Protein AF-A0AA39NWM5-F1 (afdb_monomer_lite)

InterPro domains:
  IPR001841 Zinc finger, RING-type [PF13639] (29-57)
  IPR001841 Zinc finger, RING-type [PS50089] (33-57)
  IPR013083 Zinc finger, RING/FYVE/PHD-type [G3DSA:3.30.40.10] (10-92)
  IPR017907 Zinc finger, RING-type, conserved site [PS00518] (34-43)

Sequence (92 aa):
MSAHAGDKLLNSLLKAYHADLECPMVAAHVCVPCGHSFCGECLSQWVEVKRDCPSCRGKLNSPRMMPNVDTHLEQLARTKGNQEWKAWEARK

Secondary structure (DSSP, 8-state):
--SHHHHHHHHHHHHHHHHHHS-TTTSEEEPTTT--EEEHHHHHHHHHH-SB-TTT-PBP--SSPEE-HHHHHHHHIIIIIHHHHHHHHTT-

Foldseek 3Di:
DPPPPVVVVVVVVVVVVCVQFVPLQRFWFAAPPPGDTDGSVVVLVVCVPDQADPPPRHGGPDPDTGGDVVVVVVVCCVPVVVVVVVVVVVVD

Radius of gyration: 17.6 Å; chains: 1; bounding box: 49×24×50 Å

Organism: NCBI:txid153914

pLDDT: mean 72.66, std 11.86, range [41.94, 93.81]

Structure (mmCIF, N/CA/C/O backbone):
data_AF-A0AA39NWM5-F1
#
_entry.id   AF-A0AA39NWM5-F1
#
loop_
_atom_site.group_PDB
_atom_site.id
_atom_site.type_symbol
_atom_site.label_atom_id
_atom_site.label_alt_id
_atom_site.label_comp_id
_atom_site.label_asym_id
_atom_site.label_entity_id
_atom_site.label_seq_id
_atom_site.pdbx_PDB_ins_code
_atom_site.Cartn_x
_atom_site.Cartn_y
_atom_site.Cartn_z
_atom_site.occupancy
_atom_site.B_iso_or_equiv
_atom_site.auth_seq_id
_atom_site.auth_comp_id
_atom_site.auth_asym_id
_atom_site.auth_atom_id
_atom_site.pdbx_PDB_model_num
ATOM 1 N N . MET A 1 1 ? 33.426 -18.072 -14.284 1.00 41.94 1 MET A N 1
ATOM 2 C CA . MET A 1 1 ? 33.362 -16.976 -13.286 1.00 41.94 1 MET A CA 1
ATOM 3 C C . MET A 1 1 ? 32.143 -16.077 -13.559 1.00 41.94 1 MET A C 1
ATOM 5 O O . MET A 1 1 ? 32.319 -14.944 -13.977 1.00 41.94 1 MET A O 1
ATOM 9 N N . SER A 1 2 ? 30.903 -16.570 -13.394 1.00 50.06 2 SER A N 1
ATOM 10 C CA . SER A 1 2 ? 29.692 -15.881 -13.911 1.00 50.06 2 SER A CA 1
ATOM 11 C C . SER A 1 2 ? 28.526 -15.746 -12.906 1.00 50.06 2 SER A C 1
ATOM 13 O O . SER A 1 2 ? 27.439 -15.333 -13.281 1.00 50.06 2 SER A O 1
ATOM 15 N N . ALA A 1 3 ? 28.731 -16.039 -11.615 1.00 53.50 3 ALA A N 1
ATOM 16 C CA . ALA A 1 3 ? 27.658 -15.956 -10.609 1.00 53.50 3 ALA A CA 1
ATOM 17 C C . ALA A 1 3 ? 27.410 -14.528 -10.060 1.00 53.50 3 ALA A C 1
ATOM 19 O O . ALA A 1 3 ? 26.309 -14.200 -9.644 1.00 53.50 3 ALA A O 1
ATOM 20 N N . HIS A 1 4 ? 28.401 -13.631 -10.108 1.00 54.28 4 HIS A N 1
ATOM 21 C CA . HIS A 1 4 ? 28.343 -12.348 -9.387 1.00 54.28 4 HIS A CA 1
ATOM 22 C C . HIS A 1 4 ? 27.488 -11.239 -10.023 1.00 54.28 4 HIS A C 1
ATOM 24 O O . HIS A 1 4 ? 27.234 -10.227 -9.369 1.00 54.28 4 HIS A O 1
ATOM 30 N N . ALA A 1 5 ? 27.087 -11.369 -11.289 1.00 55.25 5 ALA A N 1
ATOM 31 C CA . ALA A 1 5 ? 26.322 -10.323 -11.975 1.00 55.25 5 ALA A CA 1
ATOM 32 C C . ALA A 1 5 ? 24.823 -10.379 -11.628 1.00 55.25 5 ALA A C 1
ATOM 34 O O . ALA A 1 5 ? 24.223 -9.338 -11.359 1.00 55.25 5 ALA A O 1
ATOM 35 N N . GLY A 1 6 ? 24.244 -11.586 -11.564 1.00 58.16 6 GLY A N 1
ATOM 36 C CA . GLY A 1 6 ? 22.835 -11.796 -11.210 1.00 58.16 6 GLY A CA 1
ATOM 37 C C . GLY A 1 6 ? 22.526 -11.392 -9.768 1.00 58.16 6 GLY A C 1
ATOM 38 O O . GLY A 1 6 ? 21.563 -10.668 -9.522 1.00 58.16 6 GLY A O 1
ATOM 39 N N . ASP A 1 7 ? 23.412 -11.743 -8.834 1.00 70.25 7 ASP A N 1
ATOM 40 C CA . ASP A 1 7 ? 23.245 -11.418 -7.413 1.00 70.25 7 ASP A CA 1
ATOM 41 C C . ASP A 1 7 ? 23.305 -9.910 -7.148 1.00 70.25 7 ASP A C 1
ATOM 43 O O . ASP A 1 7 ? 22.605 -9.386 -6.282 1.00 70.25 7 ASP A O 1
ATOM 47 N N . LYS A 1 8 ? 24.125 -9.171 -7.903 1.00 70.56 8 LYS A N 1
ATOM 48 C CA . LYS A 1 8 ? 24.207 -7.709 -7.778 1.00 70.56 8 LYS A CA 1
ATOM 49 C C . LYS A 1 8 ? 22.944 -7.024 -8.287 1.00 70.56 8 LYS A C 1
ATOM 51 O O . LYS A 1 8 ? 22.472 -6.094 -7.638 1.00 70.56 8 LYS A O 1
ATOM 56 N N . LEU A 1 9 ? 22.394 -7.480 -9.414 1.00 73.00 9 LEU A N 1
ATOM 57 C CA . LEU A 1 9 ? 21.142 -6.945 -9.949 1.00 73.00 9 LEU A CA 1
ATOM 58 C C . LEU A 1 9 ? 19.979 -7.230 -8.996 1.00 73.00 9 LEU A C 1
ATOM 60 O O . LEU A 1 9 ? 19.243 -6.309 -8.656 1.00 73.00 9 LEU A O 1
ATOM 64 N N . LEU A 1 10 ? 19.865 -8.468 -8.508 1.00 74.00 10 LEU A N 1
ATOM 65 C CA . LEU A 1 10 ? 18.835 -8.859 -7.549 1.00 74.00 10 LEU A CA 1
ATOM 66 C C . LEU A 1 10 ? 18.909 -8.019 -6.269 1.00 74.00 10 LEU A C 1
ATOM 68 O O . LEU A 1 10 ? 17.899 -7.476 -5.839 1.00 74.00 10 LEU A O 1
ATOM 72 N N . ASN A 1 11 ? 20.099 -7.836 -5.696 1.00 74.06 11 ASN A N 1
ATOM 73 C CA . ASN A 1 11 ? 20.267 -7.022 -4.490 1.00 74.06 11 ASN A CA 1
ATOM 74 C C . ASN A 1 11 ? 19.965 -5.534 -4.721 1.00 74.06 11 ASN A C 1
ATOM 76 O O . ASN A 1 11 ? 19.396 -4.879 -3.850 1.00 74.06 11 ASN A O 1
ATOM 80 N N . SER A 1 12 ? 20.325 -4.985 -5.883 1.00 71.94 12 SER A N 1
ATOM 81 C CA . SER A 1 12 ? 19.985 -3.604 -6.244 1.00 71.94 12 SER A CA 1
ATOM 82 C C . SER A 1 12 ? 18.488 -3.419 -6.479 1.00 71.94 12 SER A C 1
ATOM 84 O O . SER A 1 12 ? 17.939 -2.386 -6.099 1.00 71.94 12 SER A O 1
ATOM 86 N N . LEU A 1 13 ? 17.820 -4.416 -7.068 1.00 70.12 13 LEU A N 1
ATOM 87 C CA . LEU A 1 13 ? 16.366 -4.440 -7.182 1.00 70.12 13 LEU A CA 1
ATOM 88 C C . LEU A 1 13 ? 15.752 -4.485 -5.787 1.00 70.12 13 LEU A C 1
ATOM 90 O O . LEU A 1 13 ? 15.068 -3.540 -5.426 1.00 70.12 13 LEU A O 1
ATOM 94 N N . LEU A 1 14 ? 16.081 -5.482 -4.963 1.00 72.44 14 LEU A N 1
ATOM 95 C CA . LEU A 1 14 ? 15.556 -5.608 -3.600 1.00 72.44 14 LEU A CA 1
ATOM 96 C C . LEU A 1 14 ? 15.722 -4.315 -2.787 1.00 72.44 14 LEU A C 1
ATOM 98 O O . LEU A 1 14 ? 14.774 -3.882 -2.146 1.00 72.44 14 LEU A O 1
ATOM 102 N N . LYS A 1 15 ? 16.871 -3.635 -2.866 1.00 74.31 15 LYS A N 1
ATOM 103 C CA . LYS A 1 15 ? 17.069 -2.333 -2.204 1.00 74.31 15 LYS A CA 1
ATOM 104 C C . LYS A 1 15 ? 16.123 -1.236 -2.700 1.00 74.31 15 LYS A C 1
ATOM 106 O O . LYS A 1 15 ? 15.632 -0.465 -1.885 1.00 74.31 15 LYS A O 1
ATOM 111 N N . ALA A 1 16 ? 15.880 -1.155 -4.008 1.00 68.31 16 ALA A N 1
ATOM 112 C CA . ALA A 1 16 ? 14.915 -0.209 -4.567 1.00 68.31 16 ALA A CA 1
ATOM 113 C C . ALA A 1 16 ? 13.484 -0.545 -4.115 1.00 68.31 16 ALA A C 1
ATOM 115 O O . ALA A 1 16 ? 12.772 0.339 -3.660 1.00 68.31 16 ALA A O 1
ATOM 116 N N . TYR A 1 17 ? 13.121 -1.833 -4.133 1.00 67.25 17 TYR A N 1
ATOM 117 C CA . TYR A 1 17 ? 11.846 -2.315 -3.597 1.00 67.25 17 TYR A CA 1
ATOM 118 C C . TYR A 1 17 ? 11.678 -1.916 -2.124 1.00 67.25 17 TYR A C 1
ATOM 120 O O . TYR A 1 17 ? 10.654 -1.361 -1.756 1.00 67.25 17 TYR A O 1
ATOM 128 N N . HIS A 1 18 ? 12.680 -2.140 -1.271 1.00 67.81 18 HIS A N 1
ATOM 129 C CA . HIS A 1 18 ? 12.611 -1.752 0.141 1.00 67.81 18 HIS A CA 1
ATOM 130 C C . HIS A 1 18 ? 12.358 -0.249 0.326 1.00 67.81 18 HIS A C 1
ATOM 132 O O . HIS A 1 18 ? 11.473 0.117 1.092 1.00 67.81 18 HIS A O 1
ATOM 138 N N . ALA A 1 19 ? 13.047 0.613 -0.425 1.00 65.69 19 ALA A N 1
ATOM 139 C CA . ALA A 1 19 ? 12.848 2.060 -0.338 1.00 65.69 19 ALA A CA 1
ATOM 140 C C . ALA A 1 19 ? 11.424 2.501 -0.737 1.00 65.69 19 ALA A C 1
ATOM 142 O O . ALA A 1 19 ? 10.849 3.382 -0.098 1.00 65.69 19 ALA A O 1
ATOM 143 N N . ASP A 1 20 ? 10.840 1.865 -1.756 1.00 62.19 20 ASP A N 1
ATOM 144 C CA . ASP A 1 20 ? 9.496 2.192 -2.246 1.00 62.19 20 ASP A CA 1
ATOM 145 C C . ASP A 1 20 ? 8.383 1.618 -1.344 1.00 62.19 20 ASP A C 1
ATOM 147 O O . ASP A 1 20 ? 7.298 2.193 -1.239 1.00 62.19 20 ASP A O 1
ATOM 151 N N . LEU A 1 21 ? 8.660 0.508 -0.652 1.00 62.50 21 LEU A N 1
ATOM 152 C CA . LEU A 1 21 ? 7.736 -0.166 0.267 1.00 62.50 21 LEU A CA 1
ATOM 153 C C . LEU A 1 21 ? 7.806 0.362 1.710 1.00 62.50 21 LEU A C 1
ATOM 155 O O . LEU A 1 21 ? 6.858 0.182 2.472 1.00 62.50 21 LEU A O 1
ATOM 159 N N . GLU A 1 22 ? 8.902 1.017 2.094 1.00 60.75 22 GLU A N 1
ATOM 160 C CA . GLU A 1 22 ? 9.076 1.639 3.412 1.00 60.75 22 GLU A CA 1
ATOM 161 C C . GLU A 1 22 ? 8.393 3.007 3.523 1.00 60.75 22 GLU A C 1
ATOM 163 O O . GLU A 1 22 ? 8.279 3.534 4.628 1.00 60.75 22 GLU A O 1
ATOM 168 N N . CYS A 1 23 ? 7.901 3.579 2.415 1.00 57.91 23 CYS A N 1
ATOM 169 C CA . CYS A 1 23 ? 7.135 4.820 2.437 1.00 57.91 23 CYS A CA 1
ATOM 170 C C . CYS A 1 23 ? 5.647 4.538 2.736 1.00 57.91 23 CYS A C 1
ATOM 172 O O . CYS A 1 23 ? 4.910 4.119 1.835 1.00 57.91 23 CYS A O 1
ATOM 174 N N . PRO A 1 24 ? 5.140 4.842 3.950 1.00 53.97 24 PRO A N 1
ATOM 175 C CA . PRO A 1 24 ? 3.754 4.544 4.334 1.00 53.97 24 PRO A CA 1
ATOM 176 C C . PRO A 1 24 ? 2.724 5.337 3.515 1.00 53.97 24 PRO A C 1
ATOM 178 O O . PRO A 1 24 ? 1.541 5.009 3.510 1.00 53.97 24 PRO A O 1
ATOM 181 N N . MET A 1 25 ? 3.179 6.387 2.825 1.00 54.25 25 MET A N 1
ATOM 182 C CA . MET A 1 25 ? 2.347 7.336 2.091 1.00 54.25 25 MET A CA 1
ATOM 183 C C . MET A 1 25 ? 2.087 6.926 0.636 1.00 54.25 25 MET A C 1
ATOM 185 O O . MET A 1 25 ? 1.093 7.357 0.061 1.00 54.25 25 MET A O 1
ATOM 189 N N . VAL A 1 26 ? 2.965 6.123 0.021 1.00 55.56 26 VAL A N 1
ATOM 190 C CA . VAL A 1 26 ? 2.964 5.934 -1.446 1.00 55.56 26 VAL A CA 1
ATOM 191 C C . VAL A 1 26 ? 2.482 4.544 -1.862 1.00 55.56 26 VAL A C 1
ATOM 193 O O . VAL A 1 26 ? 1.846 4.406 -2.908 1.00 55.56 26 VAL A O 1
ATOM 196 N N . ALA A 1 27 ? 2.711 3.514 -1.046 1.00 65.06 27 ALA A N 1
ATOM 197 C CA . ALA A 1 27 ? 2.266 2.166 -1.372 1.00 65.06 27 ALA A CA 1
ATOM 198 C C . ALA A 1 27 ? 0.822 1.916 -0.900 1.00 65.06 27 ALA A C 1
ATOM 200 O O . ALA A 1 27 ? 0.460 2.164 0.256 1.00 65.06 27 ALA A O 1
ATOM 201 N N . ALA A 1 28 ? -0.018 1.377 -1.790 1.00 70.69 28 ALA A N 1
ATOM 202 C CA . ALA A 1 28 ? -1.264 0.746 -1.366 1.00 70.69 28 ALA A CA 1
ATOM 203 C C . ALA A 1 28 ? -0.930 -0.403 -0.401 1.00 70.69 28 ALA A C 1
ATOM 205 O O . ALA A 1 28 ? 0.068 -1.084 -0.596 1.00 70.69 28 ALA A O 1
ATOM 206 N N . HIS A 1 29 ? -1.736 -0.621 0.633 1.00 79.50 29 HIS A N 1
ATOM 207 C CA . HIS A 1 29 ? -1.532 -1.669 1.627 1.00 79.50 29 HIS A CA 1
ATOM 208 C C . HIS A 1 29 ? -2.674 -2.677 1.604 1.00 79.50 29 HIS A C 1
ATOM 210 O O . HIS A 1 29 ? -3.842 -2.304 1.498 1.00 79.50 29 HIS A O 1
ATOM 216 N N . VAL A 1 30 ? -2.323 -3.951 1.750 1.00 81.25 30 VAL A N 1
ATOM 217 C CA . VAL A 1 30 ? -3.234 -5.093 1.720 1.00 81.25 30 VAL A CA 1
ATOM 218 C C . VAL A 1 30 ? -3.672 -5.461 3.139 1.00 81.25 30 VAL A C 1
ATOM 220 O O . VAL A 1 30 ? -2.853 -5.661 4.039 1.00 81.25 30 VAL A O 1
ATOM 223 N N . CYS A 1 31 ? -4.981 -5.607 3.333 1.00 83.06 31 CYS A N 1
ATOM 224 C CA . CYS A 1 31 ? -5.582 -6.155 4.543 1.00 83.06 31 CYS A CA 1
ATOM 225 C C . CYS A 1 31 ? -5.403 -7.676 4.591 1.00 83.06 31 CYS A C 1
ATOM 227 O O . CYS A 1 31 ? -5.962 -8.400 3.770 1.00 83.06 31 CYS A O 1
ATOM 229 N N . VAL A 1 32 ? -4.699 -8.190 5.597 1.00 78.31 32 VAL A N 1
ATOM 230 C CA . VAL A 1 32 ? -4.558 -9.638 5.821 1.00 78.31 32 VAL A CA 1
ATOM 231 C C . VAL A 1 32 ? -5.591 -10.096 6.858 1.00 78.31 32 VAL A C 1
ATOM 233 O O . VAL A 1 32 ? -5.638 -9.500 7.937 1.00 78.31 32 VAL A O 1
ATOM 236 N N . PRO A 1 33 ? -6.396 -11.145 6.586 1.00 83.62 33 PRO A N 1
ATOM 237 C CA . PRO A 1 33 ? -6.253 -12.131 5.503 1.00 83.62 33 PRO A CA 1
ATOM 238 C C . PRO A 1 33 ? -7.135 -11.897 4.265 1.00 83.62 33 PRO A C 1
ATOM 240 O O . PRO A 1 33 ? -7.074 -12.687 3.331 1.00 83.62 33 PRO A O 1
ATOM 243 N N . CYS A 1 34 ? -7.989 -10.872 4.243 1.00 88.25 34 CYS A N 1
ATOM 244 C CA . CYS A 1 34 ? -9.029 -10.752 3.214 1.00 88.25 34 CYS A CA 1
ATOM 245 C C . CYS A 1 34 ? -8.545 -10.266 1.837 1.00 88.25 34 CYS A C 1
ATOM 247 O O . CYS A 1 34 ? -9.301 -10.373 0.879 1.00 88.25 34 CYS A O 1
ATOM 249 N N . GLY A 1 35 ? -7.334 -9.718 1.731 1.00 83.88 35 GLY A N 1
ATOM 250 C CA . GLY A 1 35 ? -6.732 -9.290 0.467 1.00 83.88 35 GLY A CA 1
ATOM 251 C C . GLY A 1 35 ? -7.196 -7.926 -0.058 1.00 83.88 35 GLY A C 1
ATOM 252 O O . GLY A 1 35 ? -6.760 -7.521 -1.128 1.00 83.88 35 GLY A O 1
ATOM 253 N N . HIS A 1 36 ? -8.053 -7.192 0.660 1.00 87.44 36 HIS A N 1
ATOM 254 C CA . HIS A 1 36 ? -8.498 -5.866 0.213 1.00 87.44 36 HIS A CA 1
ATOM 255 C C . HIS A 1 36 ? -7.400 -4.811 0.373 1.00 87.44 36 HIS A C 1
ATOM 257 O O . HIS A 1 36 ? -6.827 -4.676 1.455 1.00 87.44 36 HIS A O 1
ATOM 263 N N . SER A 1 37 ? -7.170 -4.031 -0.681 1.00 84.94 37 SER A N 1
ATOM 264 C CA . SER A 1 37 ? -6.127 -3.004 -0.729 1.00 84.94 37 SER A CA 1
ATOM 265 C C . SER A 1 37 ? -6.691 -1.596 -0.564 1.00 84.94 37 SER A C 1
ATOM 267 O O . SER A 1 37 ? -7.741 -1.270 -1.112 1.00 84.94 37 SER A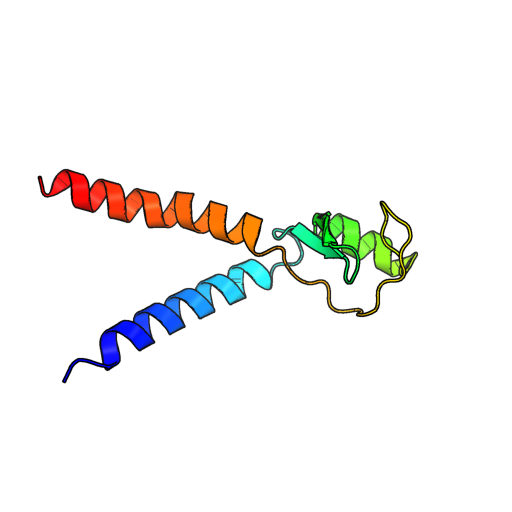 O 1
ATOM 269 N N . PHE A 1 38 ? -5.964 -0.745 0.155 1.00 83.31 38 PHE A N 1
ATOM 270 C CA . PHE A 1 38 ? -6.313 0.660 0.387 1.00 83.31 38 PHE A CA 1
ATOM 271 C C . PHE A 1 38 ? -5.059 1.530 0.330 1.00 83.31 38 PHE A C 1
ATOM 273 O O . PHE A 1 38 ? -3.947 1.013 0.405 1.00 83.31 38 PHE A O 1
ATOM 280 N N . CYS A 1 39 ? -5.210 2.852 0.226 1.00 82.81 39 CYS A N 1
ATOM 281 C CA . CYS A 1 39 ? -4.063 3.750 0.353 1.00 82.81 39 CYS A CA 1
ATOM 282 C C . CYS A 1 39 ? -3.406 3.585 1.738 1.00 82.81 39 CYS A C 1
ATOM 284 O O . CYS A 1 39 ? -4.106 3.325 2.723 1.00 82.81 39 CYS A O 1
ATOM 286 N N . GLY A 1 40 ? -2.076 3.691 1.818 1.00 78.75 40 GLY A N 1
ATOM 287 C CA . GLY A 1 40 ? -1.358 3.436 3.069 1.00 78.75 40 GLY A CA 1
ATOM 288 C C . GLY A 1 40 ? -1.756 4.370 4.203 1.00 78.75 40 GLY A C 1
ATOM 289 O O . GLY A 1 40 ? -2.014 3.906 5.310 1.00 78.75 40 GLY A O 1
ATOM 290 N N . GLU A 1 41 ? -1.952 5.653 3.910 1.00 81.06 41 GLU A N 1
ATOM 291 C CA . GLU A 1 41 ? -2.479 6.623 4.873 1.00 81.06 41 GLU A CA 1
ATOM 292 C C . GLU A 1 41 ? -3.895 6.249 5.346 1.00 81.06 41 GLU A C 1
ATOM 294 O O . GLU A 1 41 ? -4.152 6.153 6.545 1.00 81.06 41 GLU A O 1
ATOM 299 N N . CYS A 1 42 ? -4.792 5.951 4.404 1.00 85.00 42 CYS A N 1
ATOM 300 C CA . CYS A 1 42 ? -6.193 5.617 4.652 1.00 85.00 42 CYS A CA 1
ATOM 301 C C . CYS A 1 42 ? -6.327 4.413 5.589 1.00 85.00 42 CYS A C 1
ATOM 303 O O . CYS A 1 42 ? -7.128 4.415 6.525 1.00 85.00 42 CYS A O 1
ATOM 305 N N . LEU A 1 43 ? -5.549 3.359 5.322 1.00 84.88 43 LEU A N 1
ATOM 306 C CA . LEU A 1 43 ? -5.596 2.153 6.134 1.00 84.88 43 LEU A CA 1
ATOM 307 C C . LEU A 1 43 ? -4.897 2.362 7.478 1.00 84.88 43 LEU A C 1
ATOM 309 O O . LEU A 1 43 ? -5.397 1.842 8.467 1.00 84.88 43 LEU A O 1
ATOM 313 N N . SER A 1 44 ? -3.820 3.156 7.539 1.00 83.69 44 SER A N 1
ATOM 314 C CA . SER A 1 44 ? -3.137 3.504 8.796 1.00 83.69 44 SER A CA 1
ATOM 315 C C . SER A 1 44 ? -4.090 4.220 9.751 1.00 83.69 44 SER A C 1
ATOM 317 O O . SER A 1 44 ? -4.295 3.769 10.875 1.00 83.69 44 SER A O 1
ATOM 319 N N . GLN A 1 45 ? -4.768 5.263 9.261 1.00 87.12 45 GLN A N 1
ATOM 320 C CA . GLN A 1 45 ? -5.779 6.000 10.022 1.00 87.12 45 GLN A CA 1
ATOM 321 C C . GLN A 1 45 ? -6.931 5.092 10.469 1.00 87.12 45 GLN A C 1
ATOM 323 O O . GLN A 1 45 ? -7.421 5.198 11.592 1.00 87.12 45 GLN A O 1
ATOM 328 N N . TRP A 1 46 ? -7.371 4.165 9.611 1.00 90.00 46 TRP A N 1
ATOM 329 C CA . TRP A 1 46 ? -8.445 3.245 9.972 1.00 90.00 46 TRP A CA 1
ATOM 330 C C . TRP A 1 46 ? -8.042 2.300 11.102 1.00 90.00 46 TRP A C 1
ATOM 332 O O . TRP A 1 46 ? -8.801 2.147 12.058 1.00 90.00 46 TRP A O 1
ATOM 342 N N . VAL A 1 47 ? -6.857 1.682 11.027 1.00 85.88 47 VAL A N 1
ATOM 343 C CA . VAL A 1 47 ? -6.436 0.665 12.005 1.00 85.88 47 VAL A CA 1
ATOM 344 C C . VAL A 1 47 ? -6.107 1.228 13.385 1.00 85.88 47 VAL A C 1
ATOM 346 O O . VAL A 1 47 ? -6.144 0.473 14.363 1.00 85.88 47 VAL A O 1
ATOM 349 N N . GLU A 1 48 ? -5.855 2.535 13.485 1.00 87.69 48 GLU A N 1
ATOM 350 C CA . GLU A 1 48 ? -5.792 3.260 14.760 1.00 87.69 48 GLU A CA 1
ATOM 351 C C . GLU A 1 48 ? -7.147 3.270 15.482 1.00 87.69 48 GLU A C 1
ATOM 353 O O . GLU A 1 48 ? -7.197 3.166 16.707 1.00 87.69 48 GLU A O 1
ATOM 358 N N . VAL A 1 49 ? -8.251 3.328 14.730 1.00 90.19 49 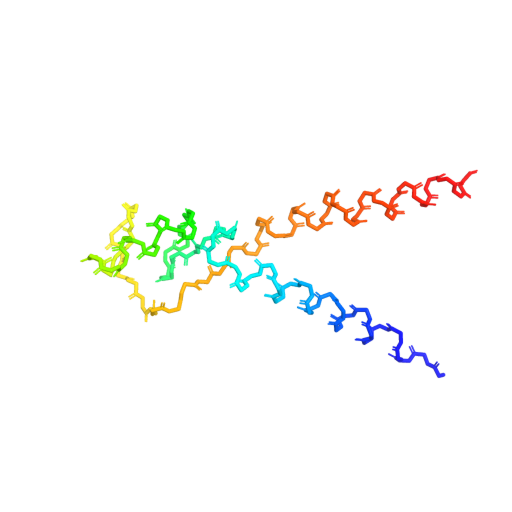VAL A N 1
ATOM 359 C CA . VAL A 1 49 ? -9.616 3.361 15.277 1.00 90.19 49 VAL A CA 1
ATOM 360 C C . VAL A 1 49 ? -10.220 1.956 15.370 1.00 90.19 49 VAL A C 1
ATOM 362 O O . VAL A 1 49 ? -10.841 1.602 16.374 1.00 90.19 49 VAL A O 1
ATOM 365 N N . LYS A 1 50 ? -10.069 1.137 14.321 1.00 89.44 50 LYS A N 1
ATOM 366 C CA . LYS A 1 50 ? -10.665 -0.201 14.194 1.00 89.44 50 LYS A CA 1
ATOM 367 C C . LYS A 1 50 ? -9.724 -1.180 13.506 1.00 89.44 50 LYS A C 1
ATOM 369 O O . LYS A 1 50 ? -9.346 -1.020 12.353 1.00 89.44 50 LYS A O 1
ATOM 374 N N . ARG A 1 51 ? -9.433 -2.293 14.182 1.00 88.75 51 ARG A N 1
ATOM 375 C CA . ARG A 1 51 ? -8.619 -3.396 13.638 1.00 88.75 51 ARG A CA 1
ATOM 376 C C . ARG A 1 51 ? -9.441 -4.386 12.800 1.00 88.75 51 ARG A C 1
ATOM 378 O O . ARG A 1 51 ? -9.457 -5.589 13.073 1.00 88.75 51 ARG A O 1
ATOM 385 N N . ASP A 1 52 ? -10.155 -3.874 11.806 1.00 92.06 52 ASP A N 1
ATOM 386 C CA . ASP A 1 52 ? -10.907 -4.652 10.821 1.00 92.06 52 ASP A CA 1
ATOM 387 C C . ASP A 1 52 ? -10.749 -4.079 9.407 1.00 92.06 52 ASP A C 1
ATOM 389 O O . ASP A 1 52 ? -10.311 -2.950 9.210 1.00 92.06 52 ASP A O 1
ATOM 393 N N . CYS A 1 53 ? -11.054 -4.892 8.398 1.00 90.19 53 CYS A N 1
ATOM 394 C CA . CYS A 1 53 ? -11.038 -4.451 7.012 1.00 90.19 53 CYS A CA 1
ATOM 395 C C . CYS A 1 53 ? -12.171 -3.434 6.759 1.00 90.19 53 CYS A C 1
ATOM 397 O O . CYS A 1 53 ? -13.333 -3.785 6.985 1.00 90.19 53 CYS A O 1
ATOM 399 N N . PRO A 1 54 ? -11.891 -2.246 6.186 1.00 90.81 54 PRO A N 1
ATOM 400 C CA . PRO A 1 54 ? -12.926 -1.261 5.856 1.00 90.81 54 PRO A CA 1
ATOM 401 C C . PRO A 1 54 ? -14.018 -1.788 4.910 1.00 90.81 54 PRO A C 1
ATOM 403 O O . PRO A 1 54 ? -15.158 -1.335 4.970 1.00 90.81 54 PRO A 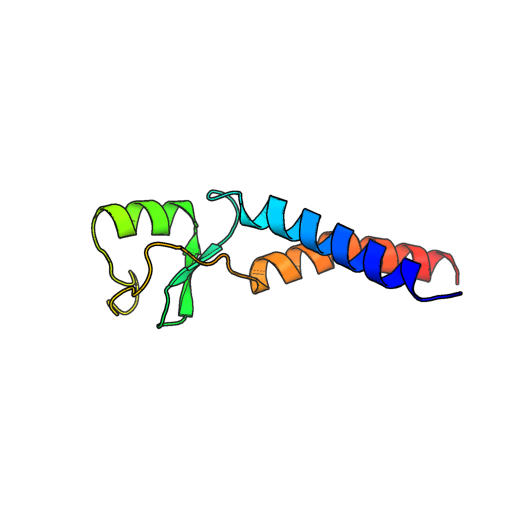O 1
ATOM 406 N N . SE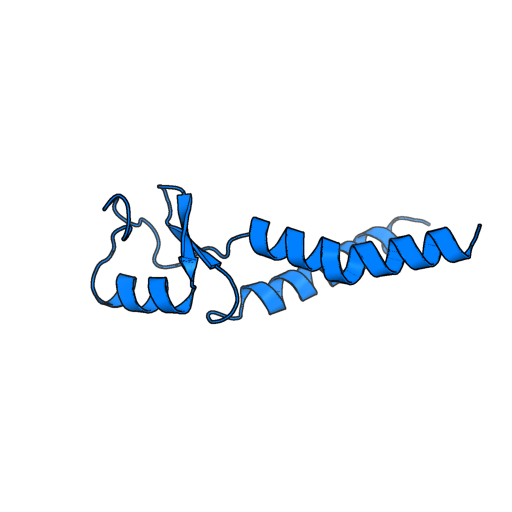R A 1 55 ? -13.679 -2.751 4.042 1.00 92.31 55 SER A N 1
ATOM 407 C CA . SER A 1 55 ? -14.605 -3.324 3.057 1.00 92.31 55 SER A CA 1
ATOM 408 C C . SER A 1 55 ? -15.418 -4.489 3.628 1.00 92.31 55 SER A C 1
ATOM 410 O O . SER A 1 55 ? -16.643 -4.420 3.705 1.00 92.31 55 SER A O 1
ATOM 412 N N . CYS A 1 56 ? -14.752 -5.558 4.078 1.00 93.81 56 CYS A N 1
ATOM 413 C CA . CYS A 1 56 ? -15.438 -6.790 4.480 1.00 93.81 56 CYS A CA 1
ATOM 414 C C . CYS A 1 56 ? -15.596 -6.969 5.994 1.00 93.81 56 CYS A C 1
ATOM 416 O O . CYS A 1 56 ? -16.189 -7.953 6.429 1.00 93.81 56 CYS A O 1
ATOM 418 N N . ARG A 1 57 ? -15.039 -6.060 6.807 1.00 92.44 57 ARG A N 1
ATOM 419 C CA . ARG A 1 57 ? -15.035 -6.117 8.282 1.00 92.44 57 ARG A CA 1
ATOM 420 C C . ARG A 1 57 ? -14.375 -7.364 8.880 1.00 92.44 57 ARG A C 1
ATOM 422 O O . ARG A 1 57 ? -14.477 -7.609 10.081 1.00 92.44 57 ARG A O 1
ATOM 429 N N . GLY A 1 58 ? -13.662 -8.140 8.061 1.00 90.75 58 GLY A N 1
ATOM 430 C CA . GLY A 1 58 ? -12.805 -9.223 8.529 1.00 90.75 58 GLY A CA 1
ATOM 431 C C . GLY A 1 58 ? -11.733 -8.681 9.473 1.00 90.75 58 GLY A C 1
ATOM 432 O O . GLY A 1 58 ? -11.176 -7.609 9.229 1.00 90.75 58 GLY A O 1
ATOM 433 N N . LYS A 1 59 ? -11.460 -9.400 10.564 1.00 89.94 59 LYS A N 1
ATOM 434 C CA . LYS A 1 59 ? -10.431 -9.010 11.535 1.00 89.94 59 LYS A CA 1
ATOM 435 C C . LYS A 1 59 ? -9.054 -9.000 10.880 1.00 89.94 59 LYS A C 1
ATOM 437 O O . LYS A 1 59 ? -8.751 -9.873 10.072 1.00 89.94 59 LYS A O 1
ATOM 442 N N . LEU A 1 60 ? -8.247 -8.004 11.240 1.00 85.94 60 LEU A N 1
ATOM 443 C CA . LEU A 1 60 ? -6.865 -7.905 10.785 1.00 85.94 60 LEU A CA 1
ATOM 444 C C . LEU A 1 60 ? -5.945 -8.584 11.798 1.00 85.94 60 LEU A C 1
ATOM 446 O O . LEU A 1 60 ? -5.977 -8.278 12.990 1.00 85.94 60 LEU A O 1
ATOM 450 N N . ASN A 1 61 ? -5.128 -9.515 11.312 1.00 72.81 61 ASN A N 1
ATOM 451 C CA . ASN A 1 61 ? -4.361 -10.434 12.162 1.00 72.81 61 ASN A CA 1
ATOM 452 C C . ASN A 1 61 ? -2.980 -9.877 12.540 1.00 72.81 61 ASN A C 1
ATOM 454 O O . ASN A 1 61 ? -2.270 -10.462 13.353 1.00 72.81 61 ASN A O 1
ATOM 458 N N . SER A 1 62 ? -2.572 -8.776 11.910 1.00 67.38 62 SER A N 1
ATOM 459 C CA . SER A 1 62 ? -1.231 -8.214 12.009 1.00 67.38 62 SER A CA 1
ATOM 460 C C . SER A 1 62 ? -1.305 -6.688 12.068 1.00 67.38 62 SER A C 1
ATOM 462 O O . SER A 1 62 ? -2.040 -6.096 11.278 1.00 67.38 62 SER A O 1
ATOM 464 N N . PRO A 1 63 ? -0.527 -6.039 12.953 1.00 58.25 63 PRO A N 1
ATOM 465 C CA . PRO A 1 63 ? -0.341 -4.592 12.923 1.00 58.25 63 PRO A CA 1
ATOM 466 C C . PRO A 1 63 ? 0.564 -4.157 11.761 1.00 58.25 63 PRO A C 1
ATOM 468 O O . PRO A 1 63 ? 0.594 -2.983 11.415 1.00 58.25 63 PRO A O 1
ATOM 471 N N . ARG A 1 64 ? 1.319 -5.092 11.163 1.00 60.69 64 ARG A N 1
ATOM 472 C CA . ARG A 1 64 ? 2.137 -4.812 9.984 1.00 60.69 64 ARG A CA 1
ATOM 473 C C . ARG A 1 64 ? 1.243 -4.811 8.760 1.00 60.69 64 ARG A C 1
ATOM 475 O O . ARG A 1 64 ? 0.763 -5.865 8.340 1.00 60.69 64 ARG A O 1
ATOM 482 N N . MET A 1 65 ? 1.030 -3.618 8.231 1.00 67.00 65 MET A N 1
ATOM 483 C CA . MET A 1 65 ? 0.411 -3.409 6.938 1.00 67.00 65 MET A CA 1
ATOM 484 C C . MET A 1 65 ? 1.390 -3.915 5.877 1.00 67.00 65 MET A C 1
ATOM 486 O O . MET A 1 65 ? 2.581 -3.617 5.939 1.00 67.00 65 MET A O 1
ATOM 490 N N . MET A 1 66 ? 0.903 -4.724 4.940 1.00 68.94 66 MET A N 1
ATOM 491 C CA . MET A 1 66 ? 1.732 -5.266 3.868 1.00 68.94 66 MET A CA 1
ATOM 492 C C . MET A 1 66 ? 1.565 -4.384 2.633 1.00 68.94 66 MET A C 1
ATOM 494 O O . MET A 1 66 ? 0.432 -4.230 2.177 1.00 68.94 66 MET A O 1
ATOM 498 N N . PRO A 1 67 ? 2.637 -3.805 2.083 1.00 69.06 67 PRO A N 1
ATOM 499 C CA . PRO A 1 67 ? 2.560 -3.075 0.827 1.00 69.06 67 PRO A CA 1
ATOM 500 C C . PRO A 1 67 ? 2.067 -3.976 -0.316 1.00 69.06 67 PRO A C 1
ATOM 502 O O . PRO A 1 67 ? 2.408 -5.158 -0.386 1.00 69.06 67 PRO A O 1
ATOM 505 N N . ASN A 1 68 ? 1.255 -3.426 -1.213 1.00 70.69 68 ASN A N 1
ATOM 506 C CA . ASN A 1 68 ? 0.713 -4.118 -2.371 1.00 70.69 68 ASN A CA 1
ATOM 507 C C . ASN A 1 68 ? 1.778 -4.207 -3.467 1.00 70.69 68 ASN A C 1
ATOM 509 O O . ASN A 1 68 ? 2.081 -3.219 -4.141 1.00 70.69 68 ASN A O 1
ATOM 513 N N . VAL A 1 69 ? 2.326 -5.407 -3.650 1.00 71.81 69 VAL A N 1
ATOM 514 C CA . VAL A 1 69 ? 3.384 -5.676 -4.630 1.00 71.81 69 VAL A CA 1
ATOM 515 C C . VAL A 1 69 ? 2.931 -5.427 -6.072 1.00 71.81 69 VAL A C 1
ATOM 517 O O . VAL A 1 69 ? 3.749 -5.001 -6.881 1.00 71.81 69 VAL A O 1
ATOM 520 N N . ASP A 1 70 ? 1.642 -5.598 -6.386 1.00 69.31 70 ASP A N 1
ATOM 521 C CA . ASP A 1 70 ? 1.121 -5.422 -7.749 1.00 69.31 70 ASP A CA 1
ATOM 522 C C . ASP A 1 70 ? 1.284 -3.978 -8.237 1.00 69.31 70 ASP A C 1
ATOM 524 O O . ASP A 1 70 ? 1.799 -3.727 -9.326 1.00 69.31 70 ASP A O 1
ATOM 528 N N . THR A 1 71 ? 0.934 -3.008 -7.386 1.00 63.88 71 THR A N 1
ATOM 529 C CA . THR A 1 71 ? 1.102 -1.579 -7.689 1.00 63.88 71 THR A CA 1
ATOM 530 C C . THR A 1 71 ? 2.570 -1.236 -7.943 1.00 63.88 71 THR A C 1
ATOM 532 O O . THR A 1 71 ? 2.893 -0.438 -8.823 1.00 63.88 71 THR A O 1
ATOM 535 N N . HIS A 1 72 ? 3.472 -1.859 -7.192 1.00 67.06 72 HIS A N 1
ATOM 536 C CA . HIS A 1 72 ? 4.898 -1.612 -7.313 1.00 67.06 72 HIS A CA 1
ATOM 537 C C . HIS A 1 72 ? 5.506 -2.288 -8.559 1.00 67.06 72 HIS A C 1
ATOM 539 O O . HIS A 1 72 ? 6.322 -1.688 -9.263 1.00 67.06 72 HIS A O 1
ATOM 545 N N . LEU A 1 73 ? 5.040 -3.490 -8.909 1.00 69.75 73 LEU A N 1
ATOM 546 C CA . LEU A 1 73 ? 5.424 -4.184 -10.138 1.00 69.75 73 LEU A CA 1
ATOM 547 C C . LEU A 1 73 ? 5.040 -3.376 -11.386 1.00 69.75 73 LEU A C 1
ATOM 549 O O . LEU A 1 73 ? 5.857 -3.219 -12.297 1.00 69.75 73 LEU A O 1
ATOM 553 N N . GLU A 1 74 ? 3.835 -2.804 -11.415 1.00 67.81 74 GLU A N 1
ATOM 554 C CA . GLU A 1 74 ? 3.401 -1.928 -12.508 1.00 67.81 74 GLU A CA 1
ATOM 555 C C . GLU A 1 74 ? 4.281 -0.677 -12.644 1.00 67.81 74 GLU A C 1
ATOM 557 O O . GLU A 1 74 ? 4.641 -0.282 -13.757 1.00 67.81 74 GLU A O 1
ATOM 562 N N . GLN A 1 75 ? 4.660 -0.050 -11.527 1.00 65.69 75 GLN A N 1
ATOM 563 C CA . GLN A 1 75 ? 5.554 1.110 -11.535 1.00 65.69 75 GLN A CA 1
ATOM 564 C C . GLN A 1 75 ?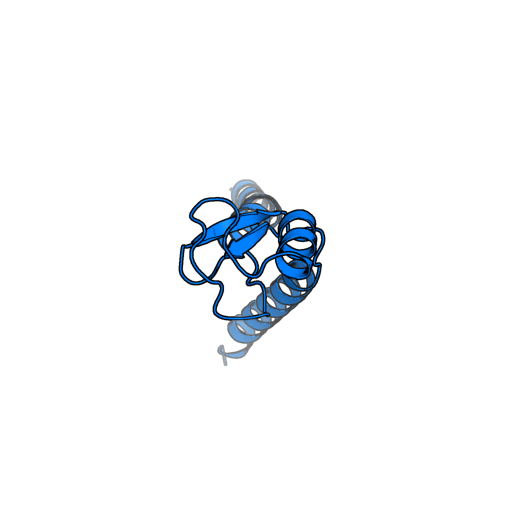 6.944 0.756 -12.075 1.00 65.69 75 GLN A C 1
ATOM 566 O O . GLN A 1 75 ? 7.501 1.500 -12.888 1.00 65.69 75 GLN A O 1
ATOM 571 N N . LEU A 1 76 ? 7.496 -0.393 -11.685 1.00 67.06 76 LEU A N 1
ATOM 572 C CA . LEU A 1 76 ? 8.788 -0.864 -12.182 1.00 67.06 76 LEU A CA 1
ATOM 573 C C . LEU A 1 76 ? 8.755 -1.193 -13.675 1.00 67.06 76 LEU A C 1
ATOM 575 O O . LEU A 1 76 ? 9.665 -0.799 -14.410 1.00 67.06 76 LEU A O 1
ATOM 579 N N . ALA A 1 77 ? 7.691 -1.845 -14.144 1.00 69.75 77 ALA A N 1
ATOM 580 C CA . ALA A 1 77 ? 7.486 -2.105 -15.565 1.00 69.75 77 ALA A CA 1
ATOM 581 C C . ALA A 1 77 ? 7.430 -0.792 -16.370 1.00 69.75 77 ALA A C 1
ATOM 583 O O . ALA A 1 77 ? 8.080 -0.658 -17.409 1.00 69.75 77 ALA A O 1
ATOM 584 N N . ARG A 1 78 ? 6.720 0.220 -15.854 1.00 64.12 78 ARG A N 1
ATOM 585 C CA . ARG A 1 78 ? 6.582 1.534 -16.503 1.00 64.12 78 ARG A CA 1
ATOM 586 C C . ARG A 1 78 ? 7.868 2.352 -16.526 1.00 64.12 78 ARG A C 1
ATOM 588 O O . ARG A 1 78 ? 8.095 3.072 -17.496 1.00 64.12 78 ARG A O 1
ATOM 595 N N . THR A 1 79 ? 8.667 2.299 -15.468 1.00 64.88 79 THR A N 1
ATOM 596 C CA . THR A 1 79 ? 9.840 3.172 -15.308 1.00 64.88 79 THR A CA 1
ATOM 597 C C . THR A 1 79 ? 11.107 2.540 -15.865 1.00 64.88 79 THR A C 1
ATOM 599 O O . THR A 1 79 ? 11.777 3.157 -16.689 1.00 64.88 79 THR A O 1
ATOM 602 N N . LYS A 1 80 ? 11.416 1.304 -15.463 1.00 61.88 80 LYS A N 1
ATOM 603 C CA . LYS A 1 80 ? 12.653 0.610 -15.842 1.00 61.88 80 LYS A CA 1
ATOM 604 C C . LYS A 1 80 ? 12.456 -0.288 -17.059 1.00 61.88 80 LYS A C 1
ATOM 606 O O . LYS A 1 80 ? 13.257 -0.216 -17.988 1.00 61.88 80 LYS A O 1
ATOM 611 N N . GLY A 1 81 ? 11.349 -1.034 -17.116 1.00 61.12 81 GLY A N 1
ATOM 612 C CA . GLY A 1 81 ? 11.035 -1.903 -18.260 1.00 61.12 81 GLY A CA 1
ATOM 613 C C . GLY A 1 81 ? 10.942 -1.133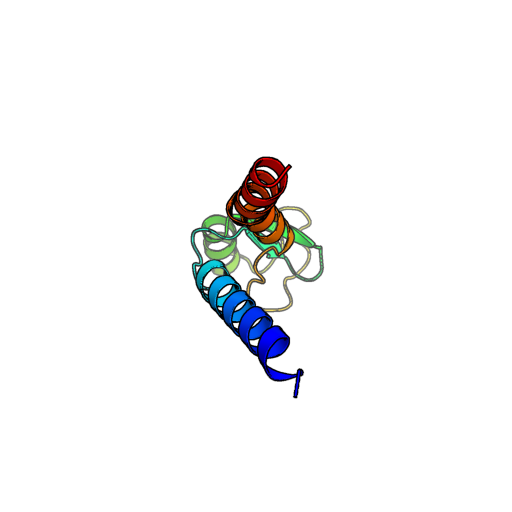 -19.583 1.00 61.12 81 GLY A C 1
ATOM 614 O O . GLY A 1 81 ? 11.536 -1.530 -20.583 1.00 61.12 81 GLY A O 1
ATOM 615 N N . ASN A 1 82 ? 10.288 0.034 -19.578 1.00 63.12 82 ASN A N 1
ATOM 616 C CA . ASN A 1 82 ? 10.195 0.892 -20.766 1.00 63.12 82 ASN A CA 1
ATOM 617 C C . ASN A 1 82 ? 11.544 1.465 -21.229 1.00 63.12 82 ASN A C 1
ATOM 619 O O . ASN A 1 82 ? 11.739 1.661 -22.427 1.00 63.12 82 ASN A O 1
ATOM 623 N N . GLN A 1 83 ? 12.463 1.779 -20.312 1.00 63.22 83 GLN A N 1
ATOM 624 C CA . GLN A 1 83 ? 13.778 2.318 -20.675 1.00 63.22 83 GLN A CA 1
ATOM 625 C C . GLN A 1 83 ? 14.661 1.245 -21.314 1.00 63.22 83 GLN A C 1
ATOM 627 O O . GLN A 1 83 ? 15.280 1.499 -22.347 1.00 63.22 83 GLN A O 1
ATOM 632 N N . GLU A 1 84 ? 14.672 0.038 -20.745 1.00 65.31 84 GLU A N 1
ATOM 633 C CA . GLU A 1 84 ? 15.415 -1.099 -21.293 1.00 65.31 84 GLU A CA 1
ATOM 634 C C . GLU A 1 84 ? 14.855 -1.557 -22.645 1.00 65.31 84 GLU A C 1
ATOM 636 O O . GLU A 1 84 ? 15.630 -1.825 -23.565 1.00 65.31 84 GLU A O 1
ATOM 641 N N . TRP A 1 85 ? 13.526 -1.579 -22.804 1.00 61.25 85 TRP A N 1
ATOM 642 C CA . TRP A 1 85 ? 12.874 -1.895 -24.078 1.00 61.25 85 TRP A CA 1
ATOM 643 C C . TRP A 1 85 ? 13.250 -0.896 -25.177 1.00 61.25 85 TRP A C 1
ATOM 645 O O . TRP A 1 85 ? 13.717 -1.297 -26.240 1.00 61.25 85 TRP A O 1
ATOM 655 N N . LYS A 1 86 ? 13.143 0.410 -24.899 1.00 69.44 86 LYS A N 1
ATOM 656 C CA . LYS A 1 86 ? 13.537 1.463 -25.851 1.00 69.44 86 LYS A CA 1
ATOM 657 C C . LYS A 1 86 ? 15.019 1.387 -26.215 1.00 69.44 86 LYS A C 1
ATOM 659 O O . LYS A 1 86 ? 15.379 1.567 -27.374 1.00 69.44 86 LYS A O 1
ATOM 664 N N . ALA A 1 87 ? 15.882 1.100 -25.240 1.00 75.12 87 ALA A N 1
ATOM 665 C CA . ALA A 1 87 ? 17.305 0.897 -25.485 1.00 75.12 87 ALA A CA 1
ATOM 666 C C . ALA A 1 87 ? 17.576 -0.357 -26.334 1.00 75.12 87 ALA A C 1
ATOM 668 O O . ALA A 1 87 ? 18.527 -0.370 -27.109 1.00 75.12 87 ALA A O 1
ATOM 669 N N . TRP A 1 88 ? 16.759 -1.409 -26.213 1.00 73.38 88 TRP A N 1
ATOM 670 C CA . TRP A 1 88 ? 16.830 -2.581 -27.085 1.00 73.38 88 TRP A CA 1
ATOM 671 C C . TRP A 1 88 ? 16.349 -2.274 -28.510 1.00 73.38 88 TRP A C 1
ATOM 673 O O . TRP A 1 88 ? 17.038 -2.663 -29.451 1.00 73.38 88 TRP A O 1
ATOM 683 N N . GLU A 1 89 ? 15.240 -1.546 -28.676 1.00 68.06 89 GLU A N 1
ATOM 684 C CA . GLU A 1 89 ? 14.726 -1.123 -29.989 1.00 68.06 89 GLU A CA 1
ATOM 685 C C . GLU A 1 89 ? 15.721 -0.234 -30.737 1.00 68.06 89 GLU A C 1
ATOM 687 O O . GLU A 1 89 ? 15.921 -0.424 -31.928 1.00 68.06 89 GLU A O 1
ATOM 692 N N . ALA A 1 90 ? 16.408 0.675 -30.040 1.00 75.75 90 ALA A N 1
ATOM 693 C CA . ALA A 1 90 ? 17.414 1.558 -30.634 1.00 75.75 90 ALA A CA 1
ATOM 694 C C . ALA A 1 90 ? 18.700 0.840 -31.100 1.00 75.75 90 ALA A C 1
ATOM 696 O O . ALA A 1 90 ? 19.553 1.464 -31.728 1.00 75.75 90 ALA A O 1
ATOM 697 N N . ARG A 1 91 ? 18.877 -0.446 -30.759 1.00 74.94 91 ARG A N 1
ATOM 698 C CA . ARG A 1 91 ? 19.989 -1.290 -31.241 1.00 74.94 91 ARG A CA 1
ATOM 699 C C . ARG A 1 91 ? 19.613 -2.142 -32.456 1.00 74.94 91 ARG A C 1
ATOM 701 O O . ARG A 1 91 ? 20.463 -2.902 -32.920 1.00 74.94 91 ARG A O 1
ATOM 708 N N . LYS A 1 92 ? 18.359 -2.081 -32.910 1.00 53.75 92 LYS A N 1
ATOM 709 C CA . LYS A 1 92 ? 17.946 -2.593 -34.220 1.00 53.75 92 LYS A CA 1
ATOM 710 C C . LYS A 1 92 ? 18.157 -1.526 -35.282 1.00 53.75 92 LYS A C 1
ATOM 712 O O . LYS A 1 92 ? 18.494 -1.940 -36.409 1.00 53.75 92 LYS A O 1
#